Protein AF-A0AAD7PIP8-F1 (afdb_monomer)

Sequence (115 aa):
MSPEYAVHGLFSAKSDLFSFGIILLQIESGWKMQTFMIWVVLFTWHGGYGNLGDTELMDPTVAVSCLMSKHILRSQVSYTCPRNAEDRPNMSDVVLMLSNEGAMLPTPKQPSLTA

Secondary structure (DSSP, 8-state):
--HHHHHH----HHHHHHHHHHHHHHHHHT--HHHHHHHHHHHHHTTGGG---TTTT--HHHHHHS-HHHHHHHHHHHHHTTS-TTTPPPHHHHHHHHH-TT--PPP-PPP----

InterPro domains:
  IPR011009 Protein kinase-like domain superfamily [SSF56112] (1-111)

Foldseek 3Di:
DAPCCVPPVDDDLLSVLLVVLLVLLCVQQVDDPVVSVVVCVVCVVVVNLQDDDLPPRGDPVSVVPDDVQLSVLSSVSSSQSNDDSVSHDGPVVNCVSNPDDDDPDDDRPRPPPDD

pLDDT: mean 70.05, std 15.49, range [30.2, 89.25]

Nearest PDB structures (foldseek):
  9gb9-assembly1_A  TM=7.329E-01  e=3.730E-03  Lotus japonicus
  6cpy-assembly1_A  TM=6.463E-01  e=5.296E-02  Zea mays

Mean predicted aligned error: 10.06 Å

Radius of gyration: 14.12 Å; Cα contacts (8 Å, |Δi|>4): 104; chains: 1; bounding box: 29×27×37 Å

Organism: Quillaja saponaria (NCBI:txid32244)

Structure (mmCIF, N/CA/C/O backbone):
data_AF-A0AAD7PIP8-F1
#
_entry.id   AF-A0AAD7PIP8-F1
#
loop_
_atom_site.group_PDB
_atom_site.id
_atom_site.type_symbol
_atom_site.label_atom_id
_atom_site.label_alt_id
_atom_site.label_comp_id
_atom_si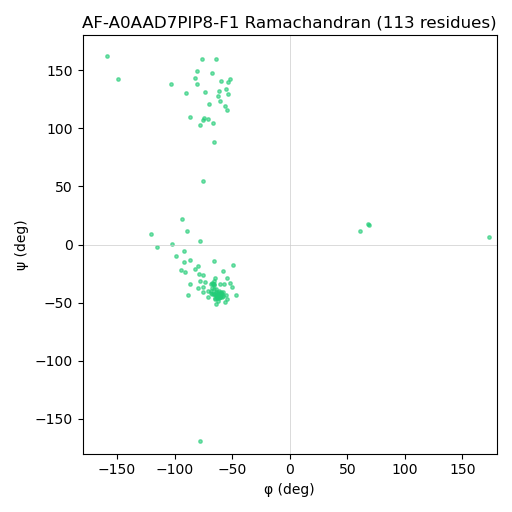te.label_asym_id
_atom_site.label_entity_id
_atom_site.label_seq_id
_atom_site.pdbx_PDB_ins_code
_atom_site.Cartn_x
_atom_site.Cartn_y
_atom_site.Cartn_z
_atom_site.occupancy
_atom_site.B_iso_or_equiv
_atom_site.auth_seq_id
_atom_site.auth_comp_id
_atom_site.auth_asym_id
_atom_site.auth_atom_id
_atom_site.pdbx_PDB_model_num
ATOM 1 N N . MET A 1 1 ? 0.002 -6.142 8.326 1.00 79.62 1 MET A N 1
ATOM 2 C CA . MET A 1 1 ? -1.436 -5.964 8.636 1.00 79.62 1 MET A CA 1
ATOM 3 C C . MET A 1 1 ? -1.686 -4.498 8.925 1.00 79.62 1 MET A C 1
ATOM 5 O O . MET A 1 1 ? -0.735 -3.830 9.321 1.00 79.62 1 MET A O 1
ATOM 9 N N . SER A 1 2 ? -2.911 -4.004 8.718 1.00 83.69 2 SER A N 1
ATOM 10 C CA . SER A 1 2 ? -3.229 -2.616 9.057 1.00 83.69 2 SER A CA 1
ATOM 11 C C . SER A 1 2 ? -3.196 -2.402 10.577 1.00 83.69 2 SER A C 1
ATOM 13 O O . SER A 1 2 ? -3.491 -3.337 11.330 1.00 83.69 2 SER A O 1
ATOM 15 N N . PRO A 1 3 ? -2.805 -1.208 11.051 1.00 82.94 3 PRO A N 1
ATOM 16 C CA . PRO A 1 3 ? -2.670 -0.944 12.481 1.00 82.94 3 PRO A CA 1
ATOM 17 C C . PRO A 1 3 ? -4.011 -1.049 13.213 1.00 82.94 3 PRO A C 1
ATOM 19 O O . PRO A 1 3 ? -4.072 -1.614 14.301 1.00 82.94 3 PRO A O 1
ATOM 22 N N . GLU A 1 4 ? -5.107 -0.587 12.611 1.00 83.12 4 GLU A N 1
ATOM 23 C CA . GLU A 1 4 ? -6.432 -0.684 13.224 1.00 83.12 4 GLU A CA 1
ATOM 24 C C . GLU A 1 4 ? -6.936 -2.132 13.347 1.00 83.12 4 GLU A C 1
ATOM 26 O O . GLU A 1 4 ? -7.562 -2.478 14.351 1.00 83.12 4 GLU A O 1
ATOM 31 N N . TYR A 1 5 ? -6.587 -3.003 12.395 1.00 87.19 5 TYR A N 1
ATOM 32 C CA . TYR A 1 5 ? -6.857 -4.435 12.500 1.00 87.19 5 TYR A CA 1
ATOM 33 C C . TYR A 1 5 ? -5.969 -5.093 13.564 1.00 87.19 5 TYR A C 1
ATOM 35 O O . TYR A 1 5 ? -6.457 -5.854 14.392 1.00 87.19 5 TYR A O 1
ATOM 43 N N . ALA A 1 6 ? -4.669 -4.785 13.576 1.00 85.12 6 ALA A N 1
ATOM 44 C CA . ALA A 1 6 ? -3.711 -5.410 14.489 1.00 85.12 6 ALA A CA 1
ATOM 45 C C . ALA A 1 6 ? -3.940 -5.028 15.961 1.00 85.12 6 ALA A C 1
ATOM 47 O O . ALA A 1 6 ? -3.762 -5.865 16.841 1.00 85.12 6 ALA A O 1
ATOM 48 N N . VAL A 1 7 ? -4.325 -3.775 16.225 1.00 86.62 7 VAL A N 1
ATOM 49 C CA . VAL A 1 7 ? -4.512 -3.258 17.589 1.00 86.62 7 VAL A CA 1
ATOM 50 C C . VAL A 1 7 ? -5.933 -3.501 18.096 1.00 86.62 7 VAL A C 1
ATOM 52 O O . VAL A 1 7 ? -6.108 -3.899 19.243 1.00 86.62 7 VAL A O 1
ATOM 55 N N . HIS A 1 8 ? -6.946 -3.271 17.256 1.00 87.12 8 HIS A N 1
ATOM 56 C CA . HIS A 1 8 ? -8.349 -3.255 17.688 1.00 87.12 8 HIS A CA 1
ATOM 57 C C . HIS A 1 8 ? -9.201 -4.372 17.069 1.00 87.12 8 HIS A C 1
ATOM 59 O O . HIS A 1 8 ? -10.387 -4.466 17.374 1.00 87.12 8 HIS A O 1
ATOM 65 N N . GLY A 1 9 ? -8.642 -5.207 16.185 1.00 88.12 9 GLY A N 1
ATOM 66 C CA . GLY A 1 9 ? -9.400 -6.245 15.478 1.00 88.12 9 GLY A CA 1
ATOM 67 C C . GLY A 1 9 ? -10.411 -5.695 14.466 1.00 88.12 9 GLY A C 1
ATOM 68 O O . GLY A 1 9 ? -11.331 -6.408 14.070 1.00 88.12 9 GLY A O 1
ATOM 69 N N . LEU A 1 10 ? -10.281 -4.426 14.059 1.00 86.06 10 LEU A N 1
ATOM 70 C CA . LEU A 1 10 ? -11.222 -3.778 13.147 1.00 86.06 10 LEU A CA 1
ATOM 71 C C . LEU A 1 10 ? -10.971 -4.224 11.704 1.00 86.06 10 LEU A C 1
ATOM 73 O O . LEU A 1 10 ? -10.046 -3.753 11.043 1.00 86.06 10 LEU A O 1
ATOM 77 N N . PHE A 1 11 ? -11.820 -5.129 11.220 1.00 87.44 11 PHE A N 1
ATOM 78 C CA . PHE A 1 11 ? -11.834 -5.582 9.832 1.00 87.44 11 PHE A CA 1
ATOM 79 C C . PHE A 1 11 ? -12.772 -4.719 8.979 1.00 87.44 11 PHE A C 1
ATOM 81 O O . PHE A 1 11 ? -13.921 -4.472 9.347 1.00 87.44 11 PHE A O 1
ATOM 88 N N . SER A 1 12 ? -12.281 -4.241 7.838 1.00 88.81 12 SER A N 1
ATOM 89 C CA . SER A 1 12 ? -13.010 -3.365 6.919 1.00 88.81 12 SER A CA 1
ATOM 90 C C . SER A 1 12 ? -12.405 -3.428 5.515 1.00 88.81 12 SER A C 1
ATOM 92 O O . SER A 1 12 ? -11.228 -3.736 5.348 1.00 88.81 12 SER A O 1
ATOM 94 N N . ALA A 1 13 ? -13.147 -2.985 4.498 1.00 89.12 13 ALA A N 1
ATOM 95 C CA . ALA A 1 13 ? -12.572 -2.726 3.176 1.00 89.12 13 ALA A CA 1
ATOM 96 C C . ALA A 1 13 ? -11.334 -1.803 3.252 1.00 89.12 13 ALA A C 1
ATOM 98 O O . ALA A 1 13 ? -10.368 -1.979 2.512 1.00 89.12 13 ALA A O 1
ATOM 99 N N . LYS A 1 14 ? -11.309 -0.859 4.208 1.00 86.12 14 LYS A N 1
ATOM 100 C CA . LYS A 1 14 ? -10.151 0.013 4.460 1.00 86.12 14 LYS A CA 1
ATOM 101 C C . LYS A 1 14 ? -8.921 -0.753 4.974 1.00 86.12 14 LYS A C 1
ATOM 103 O O . LYS A 1 14 ? -7.803 -0.363 4.634 1.00 86.12 14 LYS A O 1
ATOM 108 N N . SER A 1 15 ? -9.084 -1.812 5.775 1.00 85.50 15 SER A N 1
ATOM 109 C CA . SER A 1 15 ? -7.955 -2.641 6.239 1.00 85.50 15 SER A CA 1
ATOM 110 C C . SER A 1 15 ? -7.405 -3.532 5.124 1.00 85.50 15 SER A C 1
ATOM 112 O O . SER A 1 15 ? -6.195 -3.770 5.057 1.00 85.50 15 SER A O 1
ATOM 114 N N . ASP A 1 16 ? -8.272 -3.965 4.207 1.00 89.25 16 ASP A N 1
ATOM 115 C CA . ASP A 1 16 ? -7.873 -4.731 3.022 1.00 89.25 16 ASP A CA 1
ATOM 116 C C . ASP A 1 16 ? -7.059 -3.864 2.058 1.00 89.25 16 ASP A C 1
ATOM 118 O O . ASP A 1 16 ? -6.002 -4.279 1.581 1.00 89.25 16 ASP A O 1
ATOM 122 N N . LEU A 1 17 ? -7.481 -2.611 1.862 1.00 88.69 17 LEU A N 1
ATOM 123 C CA . LEU A 1 17 ? -6.763 -1.619 1.061 1.00 88.69 17 LEU A CA 1
ATOM 124 C C . LEU A 1 17 ? -5.354 -1.340 1.579 1.00 88.69 17 LEU A C 1
ATOM 126 O O . LEU A 1 17 ? -4.420 -1.258 0.785 1.00 88.69 17 LEU A O 1
ATOM 130 N N . PHE A 1 18 ? -5.167 -1.254 2.897 1.00 86.31 18 PHE A N 1
ATOM 131 C CA . PHE A 1 18 ? -3.829 -1.123 3.474 1.00 86.31 18 PHE A CA 1
ATOM 132 C C . PHE A 1 18 ? -2.920 -2.271 3.022 1.00 86.31 18 PHE A C 1
ATOM 134 O O . PHE A 1 18 ? -1.811 -2.047 2.539 1.00 86.31 18 PHE A O 1
ATOM 141 N N . SER A 1 19 ? -3.405 -3.509 3.139 1.00 86.94 19 SER A N 1
ATOM 142 C CA . SER A 1 19 ? -2.637 -4.697 2.757 1.00 86.94 19 SER A CA 1
ATOM 143 C C . SER A 1 19 ? -2.370 -4.732 1.251 1.00 86.94 19 SER A C 1
ATOM 145 O O . SER A 1 19 ? -1.262 -5.062 0.833 1.00 86.94 19 SER A O 1
ATOM 147 N N . PHE A 1 20 ? -3.345 -4.318 0.441 1.00 88.62 20 PHE A N 1
ATOM 148 C CA . PHE A 1 20 ? -3.191 -4.163 -1.003 1.00 88.62 20 PHE A CA 1
ATOM 149 C C . PHE A 1 20 ? -2.104 -3.140 -1.373 1.00 88.62 20 PHE A C 1
ATOM 151 O O . PHE A 1 20 ? -1.250 -3.439 -2.203 1.00 88.62 20 PHE A O 1
ATOM 158 N N . GLY A 1 21 ? -2.073 -1.974 -0.718 1.00 84.75 21 GLY A N 1
ATOM 159 C CA . GLY A 1 21 ? -1.048 -0.948 -0.938 1.00 84.75 21 GLY A CA 1
ATOM 160 C C . GLY A 1 21 ? 0.368 -1.432 -0.628 1.00 84.75 21 GLY A C 1
ATOM 161 O O . GLY A 1 21 ? 1.285 -1.206 -1.411 1.00 84.75 21 GLY A O 1
ATOM 162 N N . ILE A 1 22 ? 0.531 -2.166 0.477 1.00 83.50 22 ILE A N 1
ATOM 163 C CA . ILE A 1 22 ? 1.810 -2.774 0.874 1.00 83.50 22 ILE A CA 1
ATOM 164 C C . ILE A 1 22 ? 2.275 -3.822 -0.152 1.00 83.50 22 ILE A C 1
ATOM 166 O O . ILE A 1 22 ? 3.455 -3.861 -0.489 1.00 83.50 22 ILE A O 1
ATOM 170 N N . ILE A 1 23 ? 1.363 -4.641 -0.688 1.00 85.81 23 ILE A N 1
ATOM 171 C CA . ILE A 1 23 ? 1.689 -5.620 -1.740 1.00 85.81 23 ILE A CA 1
ATOM 172 C C . ILE A 1 23 ? 2.044 -4.916 -3.055 1.00 85.81 23 ILE A C 1
ATOM 174 O O . ILE A 1 23 ? 2.990 -5.322 -3.723 1.00 85.81 23 ILE A O 1
ATOM 178 N N . LEU A 1 24 ? 1.332 -3.849 -3.425 1.00 83.69 24 LEU A N 1
ATOM 179 C CA . LEU A 1 24 ? 1.677 -3.059 -4.608 1.00 83.69 24 LEU A CA 1
ATOM 180 C C . LEU A 1 24 ? 3.064 -2.425 -4.483 1.00 83.69 24 LEU A C 1
ATOM 182 O O . LEU A 1 24 ? 3.855 -2.551 -5.410 1.00 83.69 24 LEU A O 1
ATOM 186 N N . LEU A 1 25 ? 3.383 -1.810 -3.338 1.00 79.25 25 LEU A N 1
ATOM 187 C CA . LEU A 1 25 ? 4.727 -1.295 -3.053 1.00 79.25 25 LEU A CA 1
ATOM 188 C C . LEU A 1 25 ? 5.774 -2.398 -3.226 1.00 79.25 25 LEU A C 1
ATOM 190 O O . LEU A 1 25 ? 6.763 -2.196 -3.915 1.00 79.25 25 LEU A O 1
ATOM 194 N N . GLN A 1 26 ? 5.526 -3.588 -2.675 1.00 82.31 26 GLN A N 1
ATOM 195 C CA . GLN A 1 26 ? 6.439 -4.721 -2.809 1.00 82.31 26 GLN A CA 1
ATOM 196 C C . GLN A 1 26 ? 6.688 -5.115 -4.272 1.00 82.31 26 GLN A C 1
ATOM 198 O O . GLN A 1 26 ? 7.825 -5.419 -4.638 1.00 82.31 26 GLN A O 1
ATOM 203 N N . ILE A 1 27 ? 5.631 -5.146 -5.090 1.00 82.62 27 ILE A N 1
ATOM 204 C CA . ILE A 1 27 ? 5.718 -5.488 -6.514 1.00 82.62 27 ILE A CA 1
ATOM 205 C C . ILE A 1 27 ? 6.542 -4.437 -7.260 1.00 82.62 27 ILE A C 1
ATOM 207 O O . ILE A 1 27 ? 7.429 -4.806 -8.023 1.00 82.62 27 ILE A O 1
ATOM 211 N N . GLU A 1 28 ? 6.286 -3.152 -7.011 1.00 77.44 28 GLU A N 1
ATOM 212 C CA . GLU A 1 28 ? 7.017 -2.050 -7.647 1.00 77.44 28 GLU A CA 1
ATOM 213 C C . GLU A 1 28 ? 8.495 -2.015 -7.217 1.00 77.44 28 GLU A C 1
ATOM 215 O O . GLU A 1 28 ? 9.361 -1.679 -8.023 1.00 77.44 28 GLU A O 1
ATOM 220 N N . SER A 1 29 ? 8.812 -2.435 -5.986 1.00 75.12 29 SER A N 1
ATOM 221 C CA . SER A 1 29 ? 10.194 -2.538 -5.495 1.00 75.12 29 SER A CA 1
ATOM 222 C C . SER A 1 29 ? 10.953 -3.770 -5.955 1.00 75.12 29 SER A C 1
ATOM 224 O O . SER A 1 29 ? 12.175 -3.811 -5.820 1.00 75.12 29 SER A O 1
ATOM 226 N N . GLY A 1 30 ? 10.261 -4.813 -6.423 1.00 77.19 30 GLY A N 1
ATOM 227 C CA . GLY A 1 30 ? 10.884 -6.089 -6.799 1.00 77.19 30 GLY A CA 1
ATOM 228 C C . GLY A 1 30 ? 11.598 -6.805 -5.645 1.00 77.19 30 GLY A C 1
ATOM 229 O O . GLY A 1 30 ? 12.352 -7.762 -5.846 1.00 77.19 30 GLY A O 1
ATOM 230 N N . TRP A 1 31 ? 11.394 -6.358 -4.404 1.00 78.81 31 TRP A N 1
ATOM 231 C CA . TRP A 1 31 ? 12.101 -6.892 -3.251 1.00 78.81 31 TRP A CA 1
ATOM 232 C C . TRP A 1 31 ? 11.462 -8.177 -2.740 1.00 78.81 31 TRP A C 1
ATOM 234 O O . TRP A 1 31 ? 10.240 -8.343 -2.661 1.00 78.81 31 TRP A O 1
ATOM 244 N N . LYS A 1 32 ? 12.320 -9.094 -2.289 1.00 81.00 32 LYS A N 1
ATOM 245 C CA . LYS A 1 32 ? 11.872 -10.290 -1.574 1.00 81.00 32 LYS A CA 1
ATOM 246 C C . LYS A 1 32 ? 11.118 -9.878 -0.309 1.00 81.00 32 LYS A C 1
ATOM 248 O O . LYS A 1 32 ? 11.555 -8.980 0.407 1.00 81.00 32 LYS A O 1
ATOM 253 N N . MET A 1 33 ? 10.036 -10.597 0.001 1.00 75.50 33 MET A N 1
ATOM 254 C CA . MET A 1 33 ? 9.140 -10.322 1.138 1.00 75.50 33 MET A CA 1
ATOM 255 C C . MET A 1 33 ? 9.885 -10.054 2.450 1.00 75.50 33 MET A C 1
ATOM 257 O O . MET A 1 33 ? 9.554 -9.120 3.167 1.00 75.50 33 MET A O 1
ATOM 261 N N . GLN A 1 34 ? 10.918 -10.842 2.754 1.00 78.56 34 GLN A N 1
ATOM 262 C CA . GLN A 1 34 ? 11.693 -10.680 3.984 1.00 78.56 34 GLN A CA 1
ATOM 263 C C . GLN A 1 34 ? 12.421 -9.328 4.043 1.00 78.56 34 GLN A C 1
ATOM 265 O O . GLN A 1 34 ? 12.348 -8.633 5.053 1.00 78.56 34 GLN A O 1
ATOM 270 N N . THR A 1 35 ? 13.081 -8.937 2.953 1.00 77.25 35 THR A N 1
ATOM 271 C CA . THR A 1 35 ? 13.776 -7.648 2.830 1.00 77.25 35 THR A CA 1
ATOM 272 C C . THR A 1 35 ? 12.787 -6.489 2.865 1.00 77.25 35 THR A C 1
ATOM 274 O O . THR A 1 35 ? 13.008 -5.508 3.569 1.00 77.25 35 THR A O 1
ATOM 277 N N . PHE A 1 36 ? 11.663 -6.635 2.164 1.00 77.56 36 PHE A N 1
ATOM 278 C CA . PHE A 1 36 ? 10.612 -5.629 2.118 1.00 77.56 36 PHE A CA 1
ATOM 279 C C . PHE A 1 36 ? 9.957 -5.406 3.487 1.00 77.56 36 PHE A C 1
ATOM 281 O O . PHE A 1 36 ? 9.792 -4.269 3.907 1.00 77.56 36 PHE A O 1
ATOM 288 N N . MET A 1 37 ? 9.665 -6.470 4.238 1.00 73.56 37 MET A N 1
ATOM 289 C CA . MET A 1 37 ? 9.113 -6.361 5.592 1.00 73.56 37 MET A CA 1
ATOM 290 C C . MET A 1 37 ? 10.065 -5.638 6.549 1.00 73.56 37 MET A C 1
ATOM 292 O O . MET A 1 37 ? 9.623 -4.784 7.311 1.00 73.56 37 MET A O 1
ATOM 296 N N . ILE A 1 38 ? 11.368 -5.935 6.491 1.00 76.19 38 ILE A N 1
ATOM 297 C CA . ILE A 1 38 ? 12.378 -5.224 7.291 1.00 76.19 38 ILE A CA 1
ATOM 298 C C . ILE A 1 38 ? 12.376 -3.738 6.933 1.00 76.19 38 ILE A C 1
ATOM 300 O O . ILE A 1 38 ? 12.356 -2.891 7.821 1.00 76.19 38 ILE A O 1
ATOM 304 N N . TRP A 1 39 ? 12.344 -3.420 5.642 1.00 75.00 39 TRP A N 1
ATOM 305 C CA . TRP A 1 39 ? 12.297 -2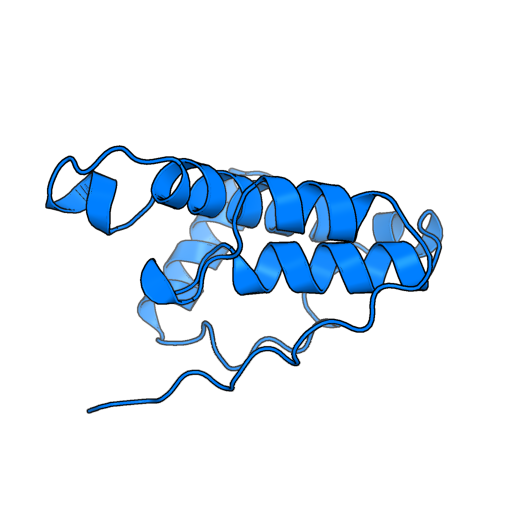.044 5.175 1.00 75.00 39 TRP A CA 1
ATOM 306 C C . TRP A 1 39 ? 11.029 -1.312 5.636 1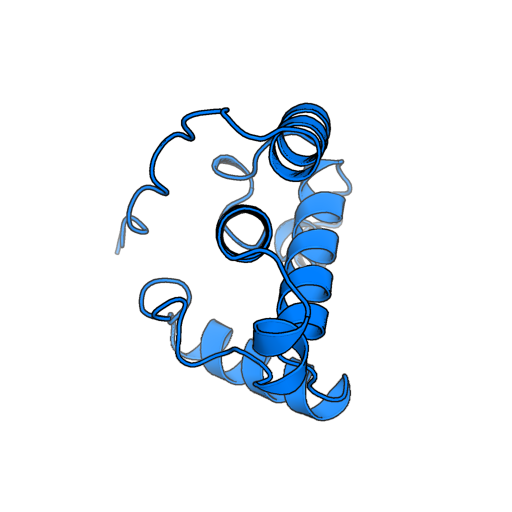.00 75.00 39 TRP A C 1
ATOM 308 O O . TRP A 1 39 ? 11.131 -0.248 6.238 1.00 75.00 39 TRP A O 1
ATOM 318 N N . VAL A 1 40 ? 9.844 -1.909 5.475 1.00 71.38 40 VAL A N 1
ATOM 319 C CA . VAL A 1 40 ? 8.579 -1.332 5.960 1.00 71.38 40 VAL A CA 1
ATOM 320 C C . VAL A 1 40 ? 8.638 -1.085 7.469 1.00 71.38 40 VAL A C 1
ATOM 322 O O . VAL A 1 40 ? 8.248 -0.016 7.933 1.00 71.38 40 VAL A O 1
ATOM 325 N N . VAL A 1 41 ? 9.161 -2.029 8.256 1.00 70.12 41 VAL A N 1
ATOM 326 C CA . VAL A 1 41 ? 9.308 -1.865 9.713 1.00 70.12 41 VAL A CA 1
ATOM 327 C C . VAL A 1 41 ? 10.258 -0.715 10.054 1.00 70.12 41 VAL A C 1
ATOM 329 O O . VAL A 1 41 ? 9.917 0.125 10.881 1.00 70.12 41 VAL A O 1
ATOM 332 N N . LEU A 1 42 ? 11.411 -0.616 9.393 1.00 66.94 42 LEU A N 1
ATOM 333 C CA . LEU A 1 42 ? 12.355 0.483 9.617 1.00 66.94 42 LEU A CA 1
ATOM 334 C C . LEU A 1 42 ? 11.747 1.851 9.258 1.00 66.94 42 LEU A C 1
ATOM 336 O O . LEU A 1 42 ? 11.916 2.814 10.004 1.00 66.94 42 LEU A O 1
ATOM 340 N N . PHE A 1 43 ? 10.993 1.933 8.161 1.00 64.50 43 PHE A N 1
ATOM 341 C CA . PHE A 1 43 ? 10.377 3.181 7.697 1.00 64.50 43 PHE A CA 1
ATOM 342 C C . PHE A 1 43 ? 9.157 3.601 8.522 1.00 64.50 43 PHE A C 1
ATOM 344 O O . PHE A 1 43 ? 9.010 4.780 8.852 1.00 64.50 43 PHE A O 1
ATOM 351 N N . THR A 1 44 ? 8.305 2.644 8.903 1.00 61.81 44 THR A N 1
ATOM 352 C CA . THR A 1 44 ? 7.178 2.880 9.823 1.00 61.81 44 THR A CA 1
ATOM 353 C C . THR A 1 44 ? 7.667 3.358 11.190 1.00 61.81 44 THR A C 1
ATOM 355 O O . THR A 1 44 ? 7.080 4.275 11.758 1.00 61.81 44 THR A O 1
ATOM 358 N N . TRP A 1 45 ? 8.771 2.789 11.689 1.00 51.88 45 TRP A N 1
ATOM 359 C CA . TRP A 1 45 ? 9.372 3.150 12.972 1.00 51.88 45 TRP A CA 1
ATOM 360 C C . TRP A 1 45 ? 9.978 4.557 12.977 1.00 51.88 45 TRP A C 1
ATOM 362 O O . TRP A 1 45 ? 9.928 5.249 13.990 1.00 51.88 45 TRP A O 1
ATOM 372 N N . HIS A 1 46 ? 10.527 5.011 11.848 1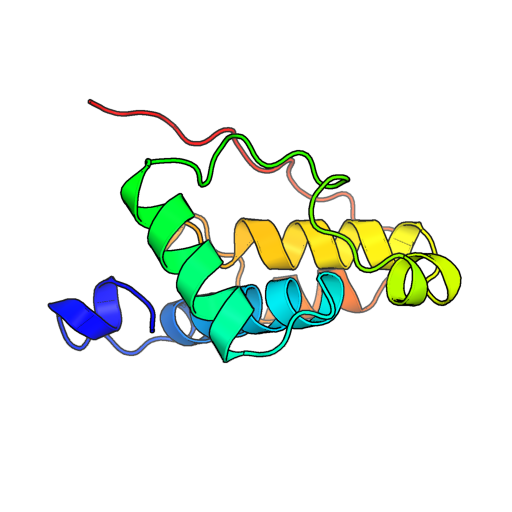.00 51.56 46 HIS A N 1
ATOM 373 C CA . HIS A 1 46 ? 11.180 6.319 11.748 1.00 51.56 46 HIS A CA 1
ATOM 374 C C . HIS A 1 46 ? 10.232 7.470 11.353 1.00 51.56 46 HIS A C 1
ATOM 376 O O . HIS A 1 46 ? 10.691 8.556 11.009 1.00 51.56 46 HIS A O 1
ATOM 382 N N . GLY A 1 47 ? 8.908 7.250 11.373 1.00 48.53 47 GLY A N 1
ATOM 383 C CA . GLY A 1 47 ? 7.907 8.268 11.012 1.00 48.53 47 GLY A CA 1
ATOM 384 C C . GLY A 1 47 ? 7.894 8.631 9.519 1.00 48.53 47 GLY A C 1
ATOM 385 O O . GLY A 1 47 ? 7.357 9.664 9.123 1.00 48.53 47 GLY A O 1
ATOM 386 N N . GLY A 1 48 ? 8.498 7.790 8.677 1.00 52.28 48 GLY A N 1
ATOM 387 C CA . GLY A 1 48 ? 8.937 8.128 7.325 1.00 52.28 48 GLY A CA 1
ATOM 388 C C . GLY A 1 48 ? 7.954 7.827 6.198 1.00 52.28 48 GLY A C 1
ATOM 389 O O . GLY A 1 48 ? 8.386 7.728 5.056 1.00 52.28 48 GLY A O 1
ATOM 390 N N . TYR A 1 49 ? 6.648 7.700 6.454 1.00 51.75 49 TYR A N 1
ATOM 391 C CA . TYR A 1 49 ? 5.688 7.560 5.348 1.00 51.75 49 TYR A CA 1
ATOM 392 C C . TYR A 1 49 ? 5.613 8.822 4.473 1.00 51.75 49 TYR A C 1
ATOM 394 O O . TYR A 1 49 ? 5.069 8.750 3.385 1.00 51.75 49 TYR A O 1
ATOM 402 N N . GLY A 1 50 ? 6.140 9.978 4.898 1.00 45.50 50 GLY A N 1
ATOM 403 C CA . GLY A 1 50 ? 6.020 11.256 4.179 1.00 45.50 50 GLY A CA 1
ATOM 404 C C . GLY A 1 50 ? 7.127 11.620 3.185 1.00 45.50 50 GLY A C 1
ATOM 405 O O . GLY A 1 50 ? 6.916 12.535 2.399 1.00 45.50 50 GLY A O 1
ATOM 406 N N . ASN A 1 51 ? 8.285 10.951 3.224 1.00 44.62 51 ASN A N 1
ATOM 407 C CA . ASN A 1 51 ? 9.511 11.430 2.557 1.00 44.62 51 ASN A CA 1
ATOM 408 C C . ASN A 1 51 ? 10.087 10.481 1.500 1.00 44.62 51 ASN A C 1
ATOM 410 O O . ASN A 1 51 ? 11.185 10.712 1.001 1.00 44.62 51 ASN A O 1
ATOM 414 N N . LEU A 1 52 ? 9.364 9.422 1.143 1.00 49.56 52 LEU A N 1
ATOM 415 C CA . LEU A 1 52 ? 9.758 8.584 0.020 1.00 49.56 52 LEU A CA 1
ATOM 416 C C . LEU A 1 52 ? 9.439 9.306 -1.282 1.00 49.56 52 LEU A C 1
ATOM 418 O O . LEU A 1 52 ? 8.278 9.433 -1.661 1.00 49.56 52 LEU A O 1
ATOM 422 N N . GLY A 1 53 ? 10.485 9.792 -1.948 1.00 50.22 53 GLY A N 1
ATOM 423 C CA . GLY A 1 53 ? 10.384 10.141 -3.355 1.00 50.22 53 GLY A CA 1
ATOM 424 C C . GLY A 1 53 ? 10.031 8.881 -4.140 1.00 50.22 53 GLY A C 1
ATOM 425 O O . GLY A 1 53 ? 10.674 7.846 -3.958 1.00 50.22 53 GLY A O 1
ATOM 426 N N . ASP A 1 54 ? 9.030 8.985 -5.016 1.00 51.25 54 ASP A N 1
ATOM 427 C CA . ASP A 1 54 ? 8.518 7.905 -5.878 1.00 51.25 54 ASP A CA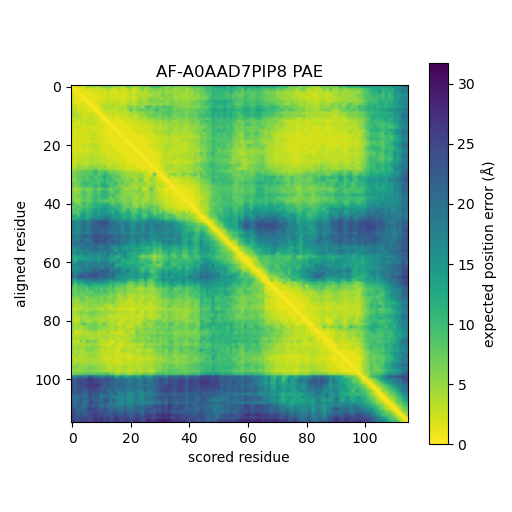 1
ATOM 428 C C . ASP A 1 54 ? 9.619 7.149 -6.658 1.00 51.25 54 ASP A C 1
ATOM 430 O O . ASP A 1 54 ? 9.407 6.045 -7.150 1.00 51.25 54 ASP A O 1
ATOM 434 N N . THR A 1 55 ? 10.812 7.734 -6.774 1.00 48.03 55 THR A N 1
ATOM 435 C CA . THR A 1 55 ? 11.920 7.255 -7.602 1.00 48.03 55 THR A CA 1
ATOM 436 C C . THR A 1 55 ? 12.896 6.309 -6.894 1.00 48.03 55 THR A C 1
ATOM 438 O O . THR A 1 55 ? 13.586 5.554 -7.571 1.00 48.03 55 THR A O 1
ATOM 441 N N . GLU A 1 56 ? 13.005 6.338 -5.560 1.00 54.25 56 GLU A N 1
ATOM 442 C CA . GLU A 1 56 ? 14.078 5.609 -4.846 1.00 54.25 56 GLU A CA 1
ATOM 443 C C . GLU A 1 56 ? 13.713 4.148 -4.533 1.00 54.25 56 GLU A C 1
ATOM 445 O O . GLU A 1 56 ? 14.575 3.335 -4.206 1.00 54.25 56 GLU A O 1
ATOM 450 N N . LEU A 1 57 ? 12.431 3.797 -4.670 1.00 59.94 57 LEU A N 1
ATOM 451 C CA . LEU A 1 57 ? 11.905 2.486 -4.296 1.00 59.94 57 LEU A CA 1
ATOM 452 C C . LEU A 1 57 ? 11.667 1.538 -5.479 1.00 59.94 57 LEU A C 1
ATOM 454 O O . LEU A 1 57 ? 11.192 0.428 -5.268 1.00 59.94 57 LEU A O 1
ATOM 458 N N . MET A 1 58 ? 11.952 1.955 -6.711 1.00 58.59 58 MET A N 1
ATOM 459 C CA . MET A 1 58 ? 11.624 1.159 -7.894 1.00 58.59 58 MET A CA 1
ATOM 460 C C . MET A 1 58 ? 12.631 0.046 -8.184 1.00 58.59 58 MET A C 1
ATOM 462 O O . MET A 1 58 ? 13.842 0.272 -8.205 1.00 58.59 58 MET A O 1
ATOM 466 N N . ASP A 1 59 ? 12.113 -1.124 -8.561 1.00 65.69 59 ASP A N 1
ATOM 467 C CA . ASP A 1 59 ? 12.883 -2.108 -9.312 1.00 65.69 59 ASP A CA 1
ATOM 468 C C . ASP A 1 59 ? 13.116 -1.585 -10.742 1.00 65.69 59 ASP A C 1
ATOM 470 O O . ASP A 1 59 ? 12.154 -1.365 -11.494 1.00 65.69 59 ASP A O 1
ATOM 474 N N . PRO A 1 60 ? 14.378 -1.420 -11.174 1.00 58.56 60 PRO A N 1
ATOM 475 C CA . PRO A 1 60 ? 14.693 -0.986 -12.530 1.00 58.56 60 PRO A C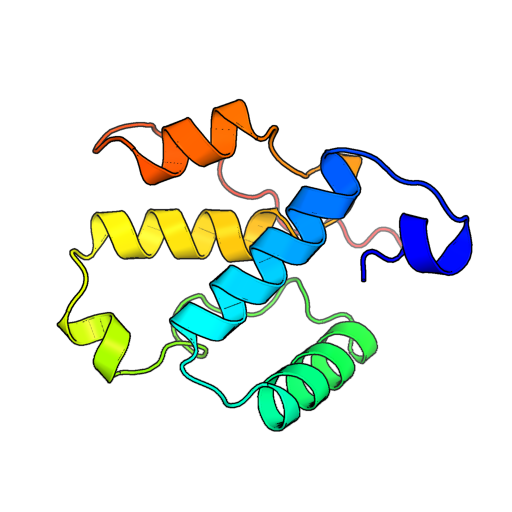A 1
ATOM 476 C C . PRO A 1 60 ? 14.113 -1.907 -13.618 1.00 58.56 60 PRO A C 1
ATOM 478 O O . PRO A 1 60 ? 13.904 -1.457 -14.741 1.00 58.56 60 PRO A O 1
ATOM 481 N N . THR A 1 61 ? 13.806 -3.173 -13.323 1.00 60.50 61 THR A N 1
ATOM 482 C CA . THR A 1 61 ? 13.189 -4.101 -14.288 1.00 60.50 61 THR A CA 1
ATOM 483 C C . THR A 1 61 ? 11.680 -3.875 -14.467 1.00 60.50 61 THR A C 1
ATOM 485 O O . THR A 1 61 ? 11.147 -4.035 -15.572 1.00 60.50 61 THR A O 1
ATOM 488 N N . VAL A 1 62 ? 10.990 -3.422 -13.415 1.00 58.88 62 VAL A N 1
ATOM 489 C CA . VAL A 1 62 ? 9.567 -3.041 -13.446 1.00 58.88 62 VAL A CA 1
ATOM 490 C C . VAL A 1 62 ? 9.395 -1.685 -14.136 1.00 58.88 62 VAL A C 1
ATOM 492 O O . VAL A 1 62 ? 8.479 -1.513 -14.944 1.00 58.88 62 VAL A O 1
ATOM 495 N N . ALA A 1 63 ? 10.339 -0.763 -13.926 1.00 58.00 63 ALA A N 1
ATOM 496 C CA . ALA A 1 63 ? 10.372 0.539 -14.594 1.00 58.00 63 ALA A CA 1
ATOM 497 C C . ALA A 1 63 ? 10.485 0.434 -16.130 1.00 58.00 63 ALA A C 1
ATOM 499 O O . ALA A 1 63 ? 9.909 1.244 -16.853 1.00 58.00 63 ALA A O 1
ATOM 500 N N . VAL A 1 64 ? 11.192 -0.580 -16.643 1.00 54.94 64 VAL A N 1
ATOM 501 C CA . VAL A 1 64 ? 11.438 -0.772 -18.087 1.00 54.94 64 VAL A CA 1
ATOM 502 C C . VAL A 1 64 ? 10.237 -1.381 -18.826 1.00 54.94 64 VAL A C 1
ATOM 504 O O . VAL A 1 64 ? 10.078 -1.167 -20.026 1.00 54.94 64 VAL A O 1
ATOM 507 N N . SER A 1 65 ? 9.376 -2.130 -18.132 1.00 57.69 65 SER A N 1
ATOM 508 C CA . SER A 1 65 ? 8.249 -2.859 -18.738 1.00 57.69 65 SER A CA 1
ATOM 509 C C . SER A 1 65 ? 6.898 -2.140 -18.620 1.00 57.69 65 SER A C 1
ATOM 511 O O . SER A 1 65 ? 5.919 -2.552 -19.249 1.00 57.69 65 SER A O 1
ATOM 513 N N . CYS A 1 66 ? 6.823 -1.059 -17.840 1.00 60.50 66 CYS A N 1
ATOM 514 C CA . CYS A 1 66 ? 5.586 -0.335 -17.566 1.00 60.50 66 CYS A CA 1
ATOM 515 C C . CYS A 1 66 ? 5.486 0.968 -18.377 1.00 60.50 66 CYS A C 1
ATOM 517 O O . CYS A 1 66 ? 6.438 1.738 -18.469 1.00 60.50 66 CYS A O 1
ATOM 519 N N . LEU A 1 67 ? 4.302 1.265 -18.926 1.00 66.25 67 LEU A N 1
ATOM 520 C CA . LEU A 1 67 ? 4.011 2.600 -19.456 1.00 66.25 67 LEU A CA 1
ATOM 521 C C . LEU A 1 67 ? 4.080 3.609 -18.295 1.00 66.25 67 LEU A C 1
ATOM 523 O O . LEU A 1 67 ? 3.406 3.410 -17.284 1.00 66.25 67 LEU A O 1
ATOM 527 N N . MET A 1 68 ? 4.847 4.694 -18.443 1.00 65.31 68 MET A N 1
ATOM 528 C CA . MET A 1 68 ? 5.107 5.673 -17.371 1.00 65.31 68 MET A CA 1
ATOM 529 C C . MET A 1 68 ? 3.828 6.168 -16.661 1.00 65.31 68 MET A C 1
ATOM 531 O O . MET A 1 68 ? 3.817 6.333 -15.447 1.00 65.31 68 MET A O 1
ATOM 535 N N . SER A 1 69 ? 2.715 6.336 -17.384 1.00 65.44 69 SER A N 1
ATOM 536 C CA . SER A 1 69 ? 1.421 6.732 -16.803 1.00 65.44 69 SER A CA 1
ATOM 537 C C . SER A 1 69 ? 0.809 5.664 -15.889 1.00 65.44 69 SER A C 1
ATOM 539 O O . SER A 1 69 ? 0.329 5.984 -14.805 1.00 65.44 69 SER A O 1
ATOM 541 N N . LYS A 1 70 ? 0.864 4.384 -16.278 1.00 70.25 70 LYS A N 1
ATOM 542 C CA . LYS A 1 70 ? 0.401 3.260 -15.445 1.00 70.25 70 LYS A CA 1
ATOM 543 C C . LYS A 1 70 ? 1.278 3.089 -14.211 1.00 70.25 70 LYS A C 1
ATOM 545 O O . LYS A 1 70 ? 0.768 2.728 -13.156 1.00 70.25 70 LYS A O 1
ATOM 550 N N . HIS A 1 71 ? 2.569 3.373 -14.344 1.00 71.88 71 HIS A N 1
ATOM 551 C CA . HIS A 1 71 ? 3.498 3.383 -13.224 1.00 71.88 71 HIS A CA 1
ATOM 552 C C . HIS A 1 71 ? 3.140 4.474 -12.198 1.00 71.88 71 HIS A C 1
ATOM 554 O O . HIS A 1 71 ? 2.944 4.162 -11.028 1.00 71.88 71 HIS A O 1
ATOM 560 N N . ILE A 1 72 ? 2.943 5.723 -12.638 1.00 70.81 72 ILE A N 1
ATOM 561 C CA . ILE A 1 72 ? 2.547 6.839 -11.757 1.00 70.81 72 ILE A CA 1
ATOM 562 C C . ILE A 1 72 ? 1.259 6.510 -10.988 1.00 70.81 72 ILE A C 1
ATOM 564 O O . ILE A 1 72 ? 1.180 6.726 -9.780 1.00 70.81 72 ILE A O 1
ATOM 568 N N . LEU A 1 73 ? 0.265 5.931 -11.669 1.00 74.88 73 LEU A N 1
ATOM 569 C CA . LEU A 1 73 ? -1.002 5.537 -11.049 1.00 74.88 73 LEU A CA 1
ATOM 570 C C . LEU A 1 73 ? -0.807 4.462 -9.972 1.00 74.88 73 LEU A C 1
ATOM 572 O O . LEU A 1 73 ? -1.362 4.579 -8.880 1.00 74.88 73 LEU A O 1
ATOM 576 N N . ARG A 1 74 ? 0.008 3.436 -10.244 1.00 77.12 74 ARG A N 1
ATOM 577 C CA . ARG A 1 74 ? 0.326 2.395 -9.256 1.00 77.12 74 ARG A CA 1
ATOM 578 C C . ARG A 1 74 ? 1.112 2.945 -8.077 1.00 77.12 74 ARG A C 1
ATOM 580 O O . ARG A 1 74 ? 0.753 2.599 -6.959 1.00 77.12 74 ARG A O 1
ATOM 587 N N . SER A 1 75 ? 2.101 3.814 -8.305 1.00 76.25 75 SER A N 1
ATOM 588 C CA . SER A 1 75 ? 2.848 4.476 -7.224 1.00 76.25 75 SER A CA 1
ATOM 589 C C . SER A 1 75 ? 1.906 5.279 -6.331 1.00 76.25 75 SER A C 1
ATOM 591 O O . SER A 1 75 ? 1.906 5.152 -5.109 1.00 76.25 75 SER A O 1
ATOM 593 N N . GLN A 1 76 ? 0.987 6.034 -6.934 1.00 76.19 76 GLN A N 1
ATOM 594 C CA . GLN A 1 76 ? 0.032 6.819 -6.166 1.00 76.19 76 GLN A CA 1
ATOM 595 C C . GLN A 1 76 ? -0.910 5.942 -5.326 1.00 76.19 76 GLN A C 1
ATOM 597 O O . GLN A 1 76 ? -1.175 6.259 -4.164 1.00 76.19 76 GLN A O 1
ATOM 602 N N . VAL A 1 77 ? -1.408 4.831 -5.877 1.00 81.88 77 VAL A N 1
ATOM 603 C CA . VAL A 1 77 ? -2.229 3.863 -5.128 1.00 81.88 77 VAL A CA 1
ATOM 604 C C . VAL A 1 77 ? -1.410 3.208 -4.014 1.00 81.88 77 VAL A C 1
ATOM 606 O O . VAL A 1 77 ? -1.874 3.135 -2.874 1.00 81.88 77 VAL A O 1
ATOM 609 N N . SER A 1 78 ? -0.197 2.756 -4.330 1.00 78.75 78 SER A N 1
ATOM 610 C CA . SER A 1 78 ? 0.691 2.040 -3.416 1.00 78.75 78 SER A CA 1
ATOM 611 C C . SER A 1 78 ? 1.131 2.923 -2.246 1.00 78.75 78 SER A C 1
ATOM 613 O O . SER A 1 78 ? 1.282 2.431 -1.133 1.00 78.75 78 SER A O 1
ATOM 615 N N . TYR A 1 79 ? 1.209 4.236 -2.458 1.00 75.75 79 TYR A N 1
ATOM 616 C CA . TYR A 1 79 ? 1.526 5.224 -1.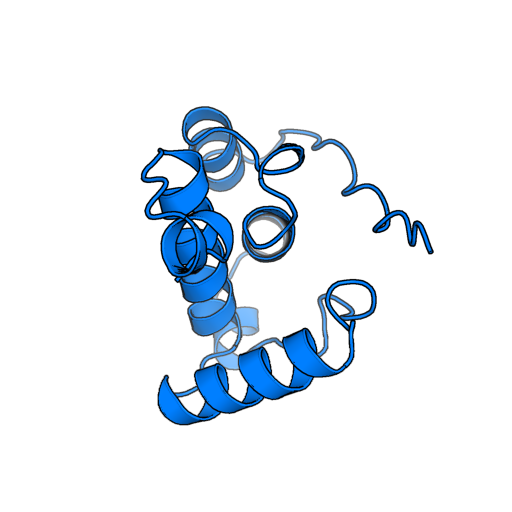436 1.00 75.75 79 TYR A CA 1
ATOM 617 C C . TYR A 1 79 ? 0.305 5.726 -0.643 1.00 75.75 79 TYR A C 1
ATOM 619 O O . TYR A 1 79 ? 0.404 5.996 0.555 1.00 75.75 79 TYR A O 1
ATOM 627 N N . THR A 1 80 ? -0.868 5.841 -1.275 1.00 75.75 80 THR A N 1
ATOM 628 C CA . THR A 1 80 ? -2.076 6.366 -0.608 1.00 75.75 80 THR A CA 1
ATOM 629 C C . THR A 1 80 ? -2.758 5.305 0.262 1.00 75.75 80 THR A C 1
ATOM 631 O O . THR A 1 80 ? -3.236 5.609 1.354 1.00 75.75 80 THR A O 1
ATOM 634 N N . CYS A 1 81 ? -2.782 4.043 -0.173 1.00 82.25 8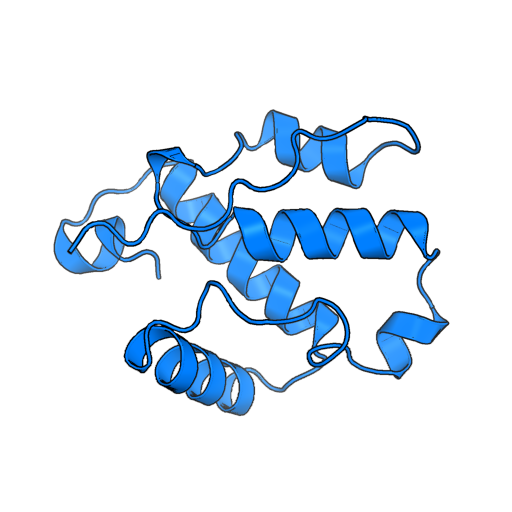1 CYS A N 1
ATOM 635 C CA . CYS A 1 81 ? -3.481 2.970 0.540 1.00 82.25 81 CYS A CA 1
ATOM 636 C C . CYS A 1 81 ? -2.892 2.616 1.929 1.00 82.25 81 CYS A C 1
ATOM 638 O O . CYS A 1 81 ? -3.672 2.305 2.830 1.00 82.25 81 CYS A O 1
ATOM 640 N N . PRO A 1 82 ? -1.568 2.683 2.168 1.00 75.62 82 PRO A N 1
ATOM 641 C CA . PRO A 1 82 ? -0.978 2.422 3.486 1.00 75.62 82 PRO A CA 1
ATOM 642 C C . PRO A 1 82 ? -1.089 3.569 4.505 1.00 75.62 82 PRO A C 1
ATOM 644 O O . PRO A 1 82 ? -0.558 3.453 5.608 1.00 75.62 82 PRO A O 1
ATOM 647 N N . ARG A 1 83 ? -1.752 4.684 4.169 1.00 76.69 83 ARG A N 1
ATOM 648 C CA . ARG A 1 83 ? -1.914 5.841 5.069 1.00 76.69 83 ARG A CA 1
ATOM 649 C C . ARG A 1 83 ? -2.995 5.616 6.137 1.00 76.69 83 ARG A C 1
ATOM 651 O O . ARG A 1 83 ? -3.491 4.500 6.340 1.00 76.69 83 ARG A O 1
ATOM 658 N N . ASN A 1 84 ? -3.354 6.687 6.846 1.00 78.69 84 ASN A N 1
ATOM 659 C CA . ASN A 1 84 ? -4.455 6.710 7.807 1.00 78.69 84 ASN A CA 1
ATOM 660 C C . ASN A 1 84 ? -5.737 6.177 7.169 1.00 78.69 84 ASN A C 1
ATOM 662 O O . ASN A 1 84 ? -6.018 6.481 6.014 1.00 78.69 84 ASN A O 1
ATOM 666 N N . ALA A 1 85 ? -6.539 5.436 7.933 1.00 82.50 85 ALA A N 1
ATOM 667 C CA . ALA A 1 85 ? -7.773 4.830 7.436 1.00 82.50 85 ALA A CA 1
ATOM 668 C C . ALA A 1 85 ? -8.742 5.844 6.791 1.00 82.50 85 ALA A C 1
ATOM 670 O O . ALA A 1 85 ? -9.479 5.484 5.877 1.00 82.50 85 ALA A O 1
ATOM 671 N N . GLU A 1 86 ? -8.730 7.106 7.224 1.00 81.94 86 GLU A N 1
ATOM 672 C CA . GLU A 1 86 ? -9.581 8.172 6.675 1.00 81.94 86 GLU A CA 1
ATOM 673 C C . GLU A 1 86 ? -9.127 8.694 5.309 1.00 81.94 86 GLU A C 1
ATOM 675 O O . GLU A 1 86 ? -9.961 9.127 4.521 1.00 81.94 86 GLU A O 1
ATOM 680 N N . ASP A 1 87 ? -7.835 8.583 4.999 1.00 79.44 87 ASP A N 1
ATOM 681 C CA . ASP A 1 87 ? -7.254 9.065 3.743 1.00 79.44 87 ASP A CA 1
ATOM 682 C C . ASP A 1 87 ? -7.224 7.981 2.649 1.00 79.44 87 ASP A C 1
ATOM 684 O O . ASP A 1 87 ? -6.824 8.251 1.514 1.00 79.44 87 ASP A O 1
ATOM 688 N N . ARG A 1 88 ? -7.609 6.736 2.974 1.00 84.06 88 ARG A N 1
ATOM 689 C CA . ARG A 1 88 ? -7.570 5.613 2.025 1.00 84.06 88 ARG A CA 1
ATOM 690 C C . ARG A 1 88 ? -8.705 5.742 0.996 1.00 84.06 88 ARG A C 1
ATOM 692 O O . ARG A 1 88 ? -9.856 5.914 1.403 1.00 84.06 88 ARG A O 1
ATOM 699 N N . PRO A 1 89 ? -8.413 5.612 -0.312 1.00 84.38 89 PRO A N 1
ATOM 700 C CA . PRO A 1 89 ? -9.435 5.613 -1.361 1.00 84.38 89 PRO A CA 1
ATOM 701 C C . PRO A 1 89 ? -10.361 4.405 -1.211 1.00 84.38 89 PRO A C 1
ATOM 703 O O . PRO A 1 89 ? -9.972 3.412 -0.604 1.00 84.38 89 PRO A O 1
ATOM 706 N N . ASN A 1 90 ? -11.564 4.436 -1.785 1.00 85.88 90 ASN A N 1
ATOM 707 C CA . ASN A 1 90 ? -12.396 3.235 -1.829 1.00 85.88 90 ASN A CA 1
ATOM 708 C C . ASN A 1 90 ? -11.890 2.259 -2.909 1.00 85.88 90 ASN A C 1
ATOM 710 O O . ASN A 1 90 ? -11.223 2.656 -3.864 1.00 85.88 90 ASN A O 1
ATOM 714 N N . MET A 1 91 ? -12.255 0.976 -2.817 1.00 85.12 91 MET A N 1
ATOM 715 C CA . MET A 1 91 ? -11.880 -0.034 -3.821 1.00 85.12 91 MET A CA 1
ATOM 716 C C . MET A 1 91 ? -12.354 0.334 -5.235 1.00 85.12 91 MET A C 1
ATOM 718 O O . MET A 1 91 ? -11.646 0.066 -6.202 1.00 85.12 91 MET A O 1
ATOM 722 N N . SER A 1 92 ? -13.513 0.989 -5.368 1.00 84.75 92 SER A N 1
ATOM 723 C CA . SER A 1 92 ? -13.989 1.528 -6.650 1.00 84.75 92 SER A CA 1
ATOM 724 C C . SER A 1 92 ? -13.019 2.548 -7.244 1.00 84.75 92 SER A C 1
ATOM 726 O O . SER A 1 92 ? -12.740 2.507 -8.440 1.00 84.75 92 SER A O 1
ATOM 728 N N . ASP A 1 93 ? -12.473 3.426 -6.404 1.00 83.94 93 ASP A N 1
ATOM 729 C CA . ASP A 1 93 ? -11.558 4.486 -6.822 1.00 83.94 93 ASP A CA 1
ATOM 730 C C . ASP A 1 93 ? -10.216 3.885 -7.232 1.00 83.94 93 ASP A C 1
ATOM 732 O O . ASP A 1 93 ? -9.666 4.256 -8.262 1.00 83.94 93 ASP A O 1
ATOM 736 N N . VAL A 1 94 ? -9.734 2.881 -6.492 1.00 83.94 94 VAL A N 1
ATOM 737 C CA . VAL A 1 94 ? -8.527 2.120 -6.846 1.00 83.94 94 VAL A CA 1
ATOM 738 C C . VAL A 1 94 ? -8.683 1.416 -8.193 1.00 83.94 94 VAL A C 1
ATOM 740 O O . VAL A 1 94 ? -7.783 1.476 -9.028 1.00 83.94 94 VAL A O 1
ATOM 743 N N . VAL A 1 95 ? -9.827 0.775 -8.446 1.00 84.31 95 VAL A N 1
ATOM 744 C CA . VAL A 1 95 ? -10.091 0.140 -9.745 1.00 84.31 95 VAL A CA 1
ATOM 745 C C . VAL A 1 95 ? -10.103 1.185 -10.858 1.00 84.31 95 VAL A C 1
ATOM 747 O O . VAL A 1 95 ? -9.484 0.958 -11.895 1.00 84.31 95 VAL A O 1
ATOM 750 N N . LEU A 1 96 ? -10.732 2.343 -10.645 1.00 80.56 96 LEU A N 1
ATOM 751 C CA . LEU A 1 96 ? -10.721 3.446 -11.610 1.00 80.56 96 LEU A CA 1
ATOM 752 C C . LEU A 1 96 ? -9.300 3.974 -11.865 1.00 80.56 96 LEU A C 1
ATOM 754 O O . LEU A 1 96 ? -8.921 4.141 -13.024 1.00 80.56 96 LEU A O 1
ATOM 758 N N . MET A 1 97 ? -8.500 4.157 -10.809 1.00 76.69 97 MET A N 1
ATOM 759 C CA . MET A 1 97 ? -7.094 4.579 -10.877 1.00 76.69 97 MET A CA 1
ATOM 760 C C . MET A 1 97 ? -6.246 3.616 -11.704 1.00 76.69 97 MET A C 1
ATOM 762 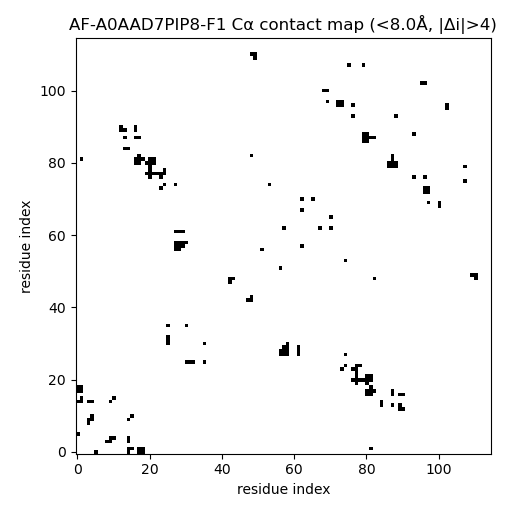O O . MET A 1 97 ? -5.404 4.049 -12.481 1.00 76.69 97 MET A O 1
ATOM 766 N N . LEU A 1 98 ? -6.462 2.309 -11.560 1.00 77.31 98 LEU A N 1
ATOM 767 C CA . LEU A 1 98 ? -5.693 1.297 -12.283 1.00 77.31 98 LEU A CA 1
ATOM 768 C C . LEU A 1 98 ? -6.204 1.062 -13.714 1.00 77.31 98 LEU A C 1
ATOM 770 O O . LEU A 1 98 ? -5.453 0.547 -14.545 1.00 77.31 98 LEU A O 1
ATOM 774 N N . SER A 1 99 ? -7.460 1.422 -14.006 1.00 76.50 99 SER A N 1
ATOM 775 C CA . SER A 1 99 ? -8.140 1.040 -15.249 1.00 76.50 99 SER A CA 1
ATOM 776 C C . SER A 1 99 ? -8.076 2.062 -16.384 1.00 76.50 99 SER A C 1
ATOM 778 O O . SER A 1 99 ? -8.278 1.632 -17.518 1.00 76.50 99 SER A O 1
ATOM 780 N N . ASN A 1 100 ? -7.842 3.370 -16.167 1.00 65.50 100 ASN A N 1
ATOM 781 C CA . ASN A 1 100 ? -7.938 4.307 -17.300 1.00 65.50 100 ASN A CA 1
ATOM 782 C C . ASN A 1 100 ? -7.041 5.563 -17.304 1.00 65.50 100 ASN A C 1
ATOM 784 O O . ASN A 1 100 ? -6.830 6.248 -16.305 1.00 65.50 100 ASN A O 1
ATOM 788 N N . GLU A 1 101 ? -6.595 5.877 -18.523 1.00 55.28 101 GLU A N 1
ATOM 789 C CA . GLU A 1 101 ? -5.607 6.857 -18.987 1.00 55.28 101 GLU A CA 1
ATOM 790 C C . GLU A 1 101 ? -6.109 8.319 -18.960 1.00 55.28 101 GLU A C 1
ATOM 792 O O . GLU A 1 101 ? -6.081 9.013 -19.974 1.00 55.28 101 GLU A O 1
ATOM 797 N N . GLY A 1 102 ? -6.594 8.820 -17.819 1.00 51.19 102 GLY A N 1
ATOM 798 C CA . GLY A 1 102 ? -7.026 10.229 -17.757 1.00 51.19 102 GLY A CA 1
ATOM 799 C C . GLY A 1 102 ? -7.722 10.720 -16.490 1.00 51.19 102 GLY A C 1
ATOM 800 O O . GLY A 1 102 ? -8.191 11.857 -16.470 1.00 51.19 102 GLY A O 1
ATOM 801 N N . ALA A 1 103 ? -7.816 9.914 -15.431 1.00 48.03 103 ALA A N 1
ATOM 802 C CA . ALA A 1 103 ? -8.371 10.391 -14.168 1.00 48.03 103 ALA A CA 1
ATOM 803 C C . ALA A 1 103 ? -7.356 11.312 -13.466 1.00 48.03 103 ALA A C 1
ATOM 805 O O . ALA A 1 103 ? -6.320 10.854 -12.987 1.00 48.03 103 ALA A O 1
ATOM 806 N N . MET A 1 104 ? -7.640 12.618 -13.421 1.00 49.19 104 MET A N 1
ATOM 807 C CA . MET A 1 104 ? -6.855 13.578 -12.643 1.00 49.19 104 MET A CA 1
ATOM 808 C C . MET A 1 104 ? -7.133 13.331 -11.163 1.00 49.19 104 MET A C 1
ATOM 810 O O . MET A 1 104 ? -8.237 13.570 -10.674 1.00 49.19 104 MET A O 1
ATOM 814 N N . LEU A 1 105 ? -6.146 12.776 -10.472 1.00 54.38 105 LEU A N 1
ATOM 815 C CA . LEU A 1 105 ? -6.301 12.380 -9.085 1.00 54.38 105 LEU A CA 1
ATOM 816 C C . LEU A 1 105 ? -6.148 13.575 -8.144 1.00 54.38 105 LEU A C 1
ATOM 818 O O . LEU A 1 105 ? -5.374 14.490 -8.437 1.00 54.38 105 LEU A O 1
ATOM 822 N N . PRO A 1 106 ? -6.834 13.568 -6.987 1.00 50.09 106 PRO A N 1
ATOM 823 C CA . PRO A 1 106 ? -6.488 14.481 -5.914 1.00 50.09 106 PRO A CA 1
ATOM 824 C C . PRO A 1 106 ? -5.043 14.197 -5.500 1.00 50.09 106 PRO A C 1
ATOM 826 O O . PRO A 1 106 ? -4.687 13.063 -5.169 1.00 50.09 106 PRO A O 1
ATOM 829 N N . THR A 1 107 ? -4.198 15.224 -5.559 1.00 46.72 107 THR A N 1
ATOM 830 C CA . THR A 1 107 ? -2.807 15.144 -5.119 1.00 46.72 107 THR A CA 1
ATOM 831 C C . THR A 1 107 ? -2.785 14.612 -3.687 1.00 46.72 107 THR A C 1
ATOM 833 O O . THR A 1 107 ? -3.525 15.146 -2.849 1.00 46.72 107 THR A O 1
ATOM 836 N N . PRO A 1 108 ? -1.986 13.574 -3.375 1.00 44.84 108 PRO A N 1
ATOM 837 C CA . PRO A 1 108 ? -1.887 13.076 -2.013 1.00 44.84 108 PRO A CA 1
ATOM 838 C C . PRO A 1 108 ? -1.515 14.246 -1.100 1.00 44.84 108 PRO A C 1
ATOM 840 O O . PRO A 1 108 ? -0.452 14.848 -1.251 1.00 44.84 108 PRO A O 1
ATOM 843 N N . LYS A 1 109 ? -2.408 14.609 -0.167 1.00 43.31 109 LYS A N 1
ATOM 844 C CA . LYS A 1 109 ? -2.105 15.640 0.834 1.00 43.31 109 LYS A CA 1
ATOM 845 C C . LYS A 1 109 ? -0.833 15.218 1.562 1.00 43.31 109 LYS A C 1
ATOM 847 O O . LYS A 1 109 ? -0.702 14.046 1.921 1.00 43.31 109 LYS A O 1
ATOM 852 N N . GLN A 1 110 ? 0.122 16.127 1.745 1.00 40.69 110 GLN A N 1
ATOM 853 C CA . GLN A 1 110 ? 1.269 15.837 2.603 1.00 40.69 110 GLN A CA 1
ATOM 854 C C . GLN A 1 110 ? 0.753 15.375 3.972 1.00 40.69 110 GLN A C 1
ATOM 856 O O . GLN A 1 110 ? -0.264 15.906 4.431 1.00 40.69 110 GLN A O 1
ATOM 861 N N . PRO A 1 111 ? 1.387 14.366 4.594 1.00 40.25 111 PRO A N 1
ATOM 862 C CA . PRO A 1 111 ? 0.957 13.906 5.903 1.00 40.25 111 PRO A CA 1
ATOM 863 C C . PRO A 1 111 ? 0.981 15.097 6.860 1.00 40.25 111 PRO A C 1
ATOM 865 O O . PRO A 1 111 ? 2.018 15.730 7.056 1.00 40.25 111 PRO A O 1
ATOM 868 N N . SER A 1 112 ? -0.176 15.434 7.425 1.00 36.56 112 SER A N 1
ATOM 869 C CA . SER A 1 112 ? -0.246 16.400 8.508 1.00 36.56 112 SER A CA 1
ATOM 870 C C . SER A 1 112 ? 0.447 15.778 9.716 1.00 36.56 112 SER A C 1
ATOM 872 O O . SER A 1 112 ? -0.104 14.882 10.354 1.00 36.56 112 SER A O 1
ATOM 874 N N . LEU A 1 113 ? 1.666 16.234 10.005 1.00 37.72 113 LEU A N 1
ATOM 875 C CA . LEU A 1 113 ? 2.318 16.028 11.293 1.00 37.72 113 LEU A CA 1
ATOM 876 C C . LEU A 1 113 ? 1.513 16.800 12.342 1.00 37.72 113 LEU A C 1
ATOM 878 O O . LEU A 1 113 ? 1.775 17.973 12.599 1.00 37.72 113 LEU A O 1
ATOM 882 N N . THR A 1 114 ? 0.495 16.172 12.915 1.00 30.20 114 THR A N 1
ATOM 883 C CA . THR A 1 114 ? -0.049 16.626 14.194 1.00 30.20 114 THR A CA 1
ATOM 884 C C . THR A 1 114 ? 0.761 15.961 15.293 1.00 30.20 114 THR A C 1
ATOM 886 O O . THR A 1 114 ? 0.716 14.738 15.440 1.00 30.20 114 THR A O 1
ATOM 889 N N . ALA A 1 115 ? 1.559 16.795 15.962 1.00 32.28 115 ALA A N 1
ATOM 890 C CA . ALA A 1 115 ? 2.245 16.511 17.216 1.00 32.28 115 ALA A CA 1
ATOM 891 C C . ALA A 1 115 ? 1.261 16.183 18.348 1.00 32.28 115 ALA A C 1
ATOM 893 O O . ALA A 1 115 ? 0.103 16.658 18.273 1.00 32.28 115 ALA A O 1
#

Solvent-accessible surface area (backbone atoms only — not comparable to full-atom values): 6928 Å² total; per-residue (Å²): 125,31,67,59,35,73,77,70,65,49,82,46,76,61,38,52,39,18,47,49,9,53,52,47,42,38,61,46,31,66,49,56,68,70,62,42,50,52,48,52,52,56,35,63,72,67,71,43,87,76,72,72,59,87,75,81,56,56,22,75,71,55,62,72,76,45,59,68,70,62,45,54,40,48,51,51,46,24,60,39,22,60,49,59,72,87,70,34,73,53,72,69,53,51,50,50,54,74,69,50,100,73,75,85,69,81,73,82,72,76,74,80,84,76,128